Protein AF-A0A1Q8VYN1-F1 (afdb_monomer_lite)

pLDDT: mean 73.22, std 11.45, range [37.59, 85.5]

Radius of gyration: 12.26 Å; chains: 1; bounding box: 32×26×27 Å

Sequence (87 aa):
MLTSHKIENDVIAEINEMIGDDIDDISLTKETSLVSVGLNSLMLARLIVNLSEKFDYDPFNEGDYAIVDVHTVGNLVSAYSQNRQEV

InterPro domains:
  IPR006162 Phosphopantetheine attachment site [PS00012] (36-51)
  IPR009081 Phosphopantetheine binding ACP domain [PF00550] (12-57)
  IPR036736 ACP-like superfamily [G3DSA:1.10.1200.10] (6-86)
  IPR036736 ACP-like superfamily [SSF47336] (7-79)

Foldseek 3Di:
DVVLVVLLVVLVVLLCVLVDCPPVDDPQDQPAFCVVVVCDPVNLVVSQVVSCVVLVHRLCVVPPDPSVPRGGSNSVSCSVPVVVPPD

Organism: NCBI:txid544580

Structure (mmCIF, N/CA/C/O backbone):
data_AF-A0A1Q8VYN1-F1
#
_entry.id   AF-A0A1Q8VYN1-F1
#
loop_
_atom_site.group_PDB
_atom_site.id
_atom_site.type_symbol
_atom_site.label_atom_id
_atom_site.label_alt_id
_atom_site.label_comp_id
_atom_site.label_asym_id
_atom_site.label_entity_id
_atom_site.label_seq_id
_atom_site.pdbx_PDB_ins_code
_atom_site.Cartn_x
_atom_site.Cartn_y
_atom_site.Cartn_z
_atom_site.occupancy
_atom_site.B_iso_or_equiv
_atom_site.auth_seq_id
_atom_site.auth_comp_id
_atom_site.auth_asym_id
_atom_site.auth_atom_id
_atom_site.pdbx_PDB_model_num
ATOM 1 N N . MET A 1 1 ? -14.682 14.782 1.393 1.00 40.19 1 MET A N 1
ATOM 2 C CA . MET A 1 1 ? -13.889 14.026 0.398 1.00 40.19 1 MET A CA 1
ATOM 3 C C . MET A 1 1 ? -12.479 14.611 0.252 1.00 40.19 1 MET A C 1
ATOM 5 O O . MET A 1 1 ? -12.111 15.065 -0.819 1.00 40.19 1 MET A O 1
ATOM 9 N N . LEU A 1 2 ? -11.691 14.618 1.336 1.00 47.38 2 LEU A N 1
ATOM 10 C CA . LEU A 1 2 ? -10.253 14.956 1.311 1.00 47.38 2 LEU A CA 1
ATOM 11 C C . LEU A 1 2 ? -9.370 13.768 1.741 1.00 47.38 2 LEU A C 1
ATOM 13 O O . LEU A 1 2 ? -8.164 13.783 1.522 1.00 47.38 2 LEU A O 1
ATOM 17 N N . THR A 1 3 ? -9.963 12.732 2.339 1.00 60.66 3 THR A N 1
ATOM 18 C CA . THR A 1 3 ? -9.240 11.615 2.955 1.00 60.66 3 THR A CA 1
ATOM 19 C C . THR A 1 3 ? -8.679 10.638 1.922 1.00 60.66 3 THR A C 1
ATOM 21 O O . THR A 1 3 ? -7.521 10.258 2.039 1.00 60.66 3 THR A O 1
ATOM 24 N N . SER A 1 4 ? -9.438 10.296 0.874 1.00 63.53 4 SER A N 1
ATOM 25 C CA . SER A 1 4 ? -8.997 9.326 -0.145 1.00 63.53 4 SER A CA 1
ATOM 26 C C . SER A 1 4 ? -7.827 9.834 -0.988 1.00 63.53 4 SER A C 1
ATOM 28 O O . SER A 1 4 ? -6.879 9.092 -1.198 1.00 63.53 4 SER A O 1
ATOM 30 N N . HIS A 1 5 ? -7.831 11.112 -1.390 1.00 67.75 5 HIS A N 1
ATOM 31 C CA . HIS A 1 5 ? -6.692 11.707 -2.104 1.00 67.75 5 HIS A CA 1
ATOM 32 C C . HIS A 1 5 ? -5.433 11.801 -1.238 1.00 67.75 5 HIS A C 1
ATOM 34 O O . HIS A 1 5 ? -4.328 11.723 -1.760 1.00 67.75 5 HIS A O 1
ATOM 40 N N . LYS A 1 6 ? -5.583 11.964 0.083 1.00 75.69 6 LYS A N 1
ATOM 41 C CA . LYS A 1 6 ? -4.438 11.988 0.994 1.00 75.69 6 LYS A CA 1
ATOM 42 C C . LYS A 1 6 ? -3.836 10.593 1.169 1.00 75.69 6 LYS A C 1
ATOM 44 O O . LYS A 1 6 ? -2.628 10.463 1.072 1.00 75.69 6 LYS A O 1
ATOM 49 N N . ILE A 1 7 ? -4.675 9.567 1.352 1.00 77.75 7 ILE A N 1
ATOM 50 C CA . ILE A 1 7 ? -4.234 8.162 1.403 1.00 77.75 7 ILE A CA 1
ATOM 51 C C . ILE A 1 7 ? -3.558 7.775 0.086 1.00 77.75 7 ILE A C 1
ATOM 53 O O . ILE A 1 7 ? -2.488 7.190 0.109 1.00 77.75 7 ILE A O 1
ATOM 57 N N . GLU A 1 8 ? -4.142 8.150 -1.052 1.00 79.31 8 GLU A N 1
ATOM 58 C CA . GLU A 1 8 ? -3.552 7.922 -2.373 1.00 79.31 8 GLU A CA 1
ATOM 59 C C . GLU A 1 8 ? -2.151 8.532 -2.487 1.00 79.31 8 GLU A C 1
ATOM 61 O O . GLU A 1 8 ? -1.211 7.837 -2.862 1.00 79.31 8 GLU A O 1
ATOM 66 N N . ASN A 1 9 ? -1.998 9.804 -2.113 1.00 80.25 9 ASN A N 1
ATOM 67 C CA . ASN A 1 9 ? -0.714 10.496 -2.191 1.00 80.25 9 ASN A CA 1
ATOM 68 C C . ASN A 1 9 ? 0.328 9.876 -1.243 1.00 80.25 9 ASN A C 1
ATOM 70 O O . ASN A 1 9 ? 1.457 9.644 -1.657 1.00 80.25 9 ASN A O 1
ATOM 74 N N . ASP A 1 10 ? -0.063 9.533 -0.011 1.00 82.25 10 ASP A N 1
ATOM 75 C CA . ASP A 1 10 ? 0.807 8.857 0.961 1.00 82.25 10 ASP A CA 1
ATOM 76 C C . ASP A 1 10 ? 1.239 7.457 0.493 1.00 82.25 10 ASP A C 1
ATOM 78 O O . ASP A 1 10 ? 2.405 7.099 0.628 1.00 82.25 10 ASP A O 1
ATOM 82 N N . VAL A 1 11 ? 0.324 6.675 -0.090 1.00 81.75 11 VAL A N 1
ATOM 83 C CA . VAL A 1 11 ? 0.624 5.345 -0.643 1.00 81.75 11 VAL A CA 1
ATOM 84 C C . VAL A 1 11 ? 1.594 5.456 -1.819 1.00 81.75 11 VAL A C 1
ATOM 86 O O . VAL A 1 11 ? 2.561 4.703 -1.887 1.00 81.75 11 VAL A O 1
ATOM 89 N N . ILE A 1 12 ? 1.356 6.395 -2.739 1.00 80.38 12 ILE A N 1
ATOM 90 C CA . ILE A 1 12 ? 2.239 6.627 -3.890 1.00 80.38 12 ILE A CA 1
ATOM 91 C C . ILE A 1 12 ? 3.618 7.105 -3.424 1.00 80.38 12 ILE A C 1
ATOM 93 O O . ILE A 1 12 ? 4.626 6.629 -3.942 1.00 80.38 12 ILE A O 1
ATOM 97 N N . ALA A 1 13 ? 3.671 8.003 -2.437 1.00 81.56 13 ALA A N 1
ATOM 98 C CA . ALA A 1 13 ? 4.920 8.480 -1.859 1.00 81.56 13 ALA A CA 1
ATOM 99 C C . ALA A 1 13 ? 5.730 7.335 -1.232 1.00 81.56 13 ALA A C 1
ATOM 101 O O . ALA A 1 13 ? 6.903 7.201 -1.561 1.00 81.56 13 ALA A O 1
ATOM 102 N N . GLU A 1 14 ? 5.109 6.457 -0.431 1.00 81.94 14 GLU A N 1
ATOM 103 C CA . GLU A 1 14 ? 5.807 5.284 0.122 1.00 81.94 14 GLU A CA 1
ATOM 104 C C . GLU A 1 14 ? 6.300 4.334 -0.968 1.00 81.94 14 GLU A C 1
ATOM 106 O O . GLU A 1 14 ?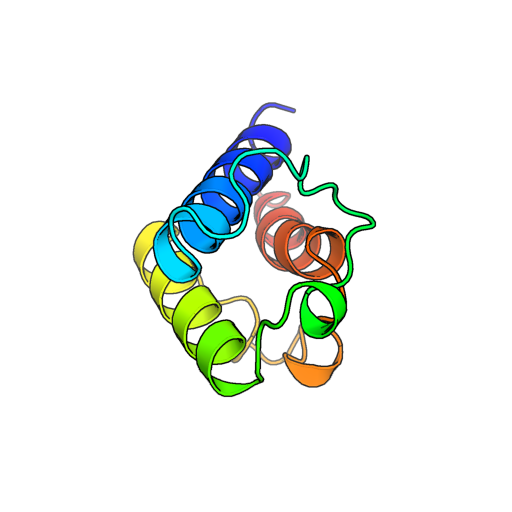 7.418 3.833 -0.890 1.00 81.94 14 GLU A O 1
ATOM 111 N N . ILE A 1 15 ? 5.492 4.080 -2.003 1.00 79.00 15 ILE A N 1
ATOM 112 C CA . ILE A 1 15 ? 5.918 3.229 -3.120 1.00 79.00 15 ILE A CA 1
ATOM 113 C C . ILE A 1 15 ? 7.150 3.830 -3.806 1.00 79.00 15 ILE A C 1
ATOM 115 O O . ILE A 1 15 ? 8.109 3.105 -4.072 1.00 79.00 15 ILE A O 1
ATOM 119 N N . ASN A 1 16 ? 7.145 5.141 -4.053 1.00 79.12 16 ASN A N 1
ATOM 120 C CA . ASN A 1 16 ? 8.285 5.846 -4.632 1.00 79.12 16 ASN A CA 1
ATOM 121 C C . ASN A 1 16 ? 9.514 5.800 -3.715 1.00 79.12 16 ASN A C 1
ATOM 123 O O . ASN A 1 16 ? 10.611 5.542 -4.198 1.00 79.12 16 ASN A O 1
ATOM 127 N N . GLU A 1 17 ? 9.358 5.971 -2.400 1.00 80.19 17 GLU A N 1
ATOM 128 C CA . GLU A 1 17 ? 10.477 5.838 -1.455 1.00 80.19 17 GLU A CA 1
ATOM 129 C C . GLU A 1 17 ? 11.036 4.407 -1.405 1.00 80.19 17 GLU A C 1
ATOM 131 O O . GLU A 1 17 ? 12.247 4.215 -1.288 1.00 80.19 17 GLU A O 1
ATOM 136 N N . MET A 1 18 ? 10.179 3.388 -1.527 1.00 77.38 18 MET A N 1
ATOM 137 C CA . MET A 1 18 ? 10.595 1.984 -1.500 1.00 77.38 18 MET A CA 1
ATOM 138 C C . MET A 1 18 ? 11.301 1.525 -2.777 1.00 77.38 18 MET A C 1
ATOM 140 O O . MET A 1 18 ? 12.174 0.656 -2.694 1.00 77.38 18 MET A O 1
ATOM 144 N N . ILE A 1 19 ? 10.907 2.050 -3.941 1.00 72.94 19 ILE A N 1
ATOM 145 C CA . ILE A 1 19 ? 11.526 1.692 -5.226 1.00 72.94 19 ILE A CA 1
ATOM 146 C C . ILE A 1 19 ? 12.718 2.611 -5.548 1.00 72.94 19 ILE A C 1
ATOM 148 O O . ILE A 1 19 ? 13.680 2.164 -6.170 1.00 72.94 19 ILE A O 1
ATOM 152 N N . GLY A 1 20 ? 12.719 3.846 -5.044 1.00 68.19 20 GLY A N 1
ATOM 153 C CA . GLY A 1 20 ? 13.771 4.837 -5.265 1.00 68.19 20 GLY A CA 1
ATOM 154 C C . GLY A 1 20 ? 13.657 5.561 -6.613 1.00 68.19 20 GLY A C 1
ATOM 155 O O . GLY A 1 20 ? 12.613 5.543 -7.259 1.00 68.19 20 GLY A O 1
ATOM 156 N N . ASP A 1 21 ? 14.765 6.175 -7.043 1.00 58.69 21 ASP A N 1
ATOM 157 C CA . ASP A 1 21 ? 14.932 6.982 -8.278 1.00 58.69 21 ASP A CA 1
ATOM 158 C C . ASP A 1 21 ? 14.677 6.192 -9.589 1.00 58.69 21 ASP A C 1
ATOM 160 O O . ASP A 1 21 ? 14.664 6.744 -10.683 1.00 58.69 21 ASP A O 1
ATOM 164 N N . ASP A 1 22 ? 14.437 4.876 -9.506 1.00 57.06 22 ASP A N 1
ATOM 165 C CA . ASP A 1 22 ? 14.174 4.002 -10.663 1.00 57.06 22 ASP A CA 1
ATOM 166 C C . ASP A 1 22 ? 12.840 4.334 -11.378 1.00 57.06 22 ASP A C 1
ATOM 168 O O . ASP A 1 22 ? 12.593 3.878 -12.496 1.00 57.06 22 ASP A O 1
ATOM 172 N N . ILE A 1 23 ? 11.976 5.147 -10.754 1.00 58.03 23 ILE A N 1
ATOM 173 C CA . ILE A 1 23 ? 10.637 5.522 -11.246 1.00 58.03 23 ILE A CA 1
ATOM 174 C C . ILE A 1 23 ? 10.485 7.048 -11.393 1.00 58.03 23 ILE A C 1
ATOM 176 O O . ILE A 1 23 ? 9.388 7.581 -11.245 1.00 58.03 23 ILE A O 1
ATOM 180 N N . ASP A 1 24 ? 11.558 7.775 -11.703 1.00 52.59 24 ASP A N 1
ATOM 181 C CA . ASP A 1 24 ? 11.571 9.251 -11.658 1.00 52.59 24 ASP A CA 1
ATOM 182 C C . ASP A 1 24 ? 10.539 9.966 -12.572 1.00 52.59 24 ASP A C 1
ATOM 184 O O . ASP A 1 24 ? 10.341 11.171 -12.461 1.00 52.59 24 ASP A O 1
ATOM 188 N N . ASP A 1 25 ? 9.811 9.245 -13.439 1.00 51.88 25 ASP A N 1
ATOM 189 C CA . ASP A 1 25 ? 8.796 9.830 -14.334 1.00 51.88 25 ASP A CA 1
ATOM 190 C C . ASP A 1 25 ? 7.487 9.020 -14.464 1.00 51.88 25 ASP A C 1
ATOM 192 O O . ASP A 1 25 ? 6.570 9.415 -15.189 1.00 51.88 25 ASP A O 1
ATOM 196 N N . ILE A 1 26 ? 7.334 7.880 -13.773 1.00 56.47 26 ILE A N 1
ATOM 197 C CA . ILE A 1 26 ? 6.090 7.107 -13.908 1.00 56.47 26 ILE A CA 1
ATOM 198 C C . ILE A 1 26 ? 5.058 7.683 -12.944 1.00 56.47 26 ILE A C 1
ATOM 200 O O . ILE A 1 26 ? 5.107 7.454 -11.738 1.00 56.47 26 ILE A O 1
ATOM 204 N N . SER A 1 27 ? 4.078 8.408 -13.485 1.00 62.44 27 SER A N 1
ATOM 205 C CA . SER A 1 27 ? 2.860 8.748 -12.746 1.00 62.44 27 SER A CA 1
ATOM 206 C C . SER 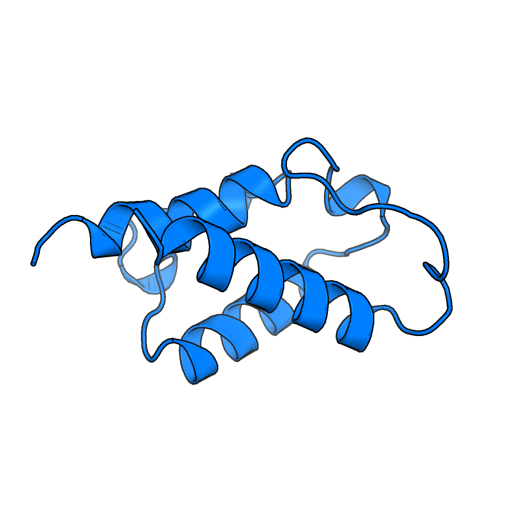A 1 27 ? 2.164 7.452 -12.320 1.00 62.44 27 SER A C 1
ATOM 208 O O . SER A 1 27 ? 1.411 6.853 -13.090 1.00 62.44 27 SER A O 1
ATOM 210 N N . LEU A 1 28 ? 2.448 6.988 -11.100 1.00 69.44 28 LEU A N 1
ATOM 211 C CA . LEU A 1 28 ? 1.738 5.888 -10.462 1.00 69.44 28 LEU A CA 1
ATOM 212 C C . LEU A 1 28 ? 0.275 6.306 -10.332 1.00 69.44 28 LEU A C 1
ATOM 214 O O . LEU A 1 28 ? -0.076 7.203 -9.570 1.00 69.44 28 LEU A O 1
ATOM 218 N N . THR A 1 29 ? -0.581 5.671 -11.121 1.00 74.38 29 THR A N 1
ATOM 219 C CA . THR A 1 29 ? -2.026 5.870 -11.056 1.00 74.38 29 THR A CA 1
ATOM 220 C C . THR A 1 29 ? -2.664 4.685 -10.348 1.00 74.38 29 THR A C 1
ATOM 222 O O . THR A 1 29 ? -2.071 3.614 -10.227 1.00 74.38 29 THR A O 1
ATOM 225 N N . LYS A 1 30 ? -3.919 4.838 -9.927 1.00 76.88 30 LYS A N 1
ATOM 226 C CA . LYS A 1 30 ? -4.724 3.739 -9.371 1.00 76.88 30 LYS A CA 1
ATOM 227 C C . LYS A 1 30 ? -4.799 2.502 -10.279 1.00 76.88 30 LYS A C 1
ATOM 229 O O . LYS A 1 30 ? -4.984 1.400 -9.780 1.00 76.88 30 LYS A O 1
ATOM 234 N N . GLU A 1 31 ? -4.653 2.679 -11.590 1.00 78.00 31 GLU A N 1
ATOM 235 C CA . GLU A 1 31 ? -4.684 1.598 -12.583 1.00 78.00 31 GLU A CA 1
ATOM 236 C C . GLU A 1 31 ? -3.312 0.936 -12.759 1.00 78.00 31 GLU A C 1
ATOM 238 O O . GLU A 1 31 ? -3.208 -0.140 -13.349 1.00 78.00 31 GLU A O 1
ATOM 243 N N . THR A 1 32 ? -2.252 1.548 -12.222 1.00 81.44 32 THR A N 1
ATOM 244 C CA . THR A 1 32 ? -0.906 1.000 -12.305 1.00 81.44 32 THR A CA 1
ATOM 245 C C . THR A 1 32 ? -0.818 -0.280 -11.483 1.00 81.44 32 THR A C 1
ATOM 247 O O . THR A 1 32 ? -1.087 -0.312 -10.277 1.00 81.44 32 THR A O 1
ATOM 250 N N . SER A 1 33 ? -0.437 -1.362 -12.160 1.00 81.00 33 SER A N 1
ATOM 251 C CA . SER A 1 33 ? -0.265 -2.661 -11.525 1.00 81.00 33 SER A CA 1
ATOM 252 C C . SER A 1 33 ? 1.043 -2.703 -10.748 1.00 81.00 33 SER A C 1
ATOM 254 O O . SER A 1 33 ? 2.106 -2.517 -11.333 1.00 81.00 33 SER A O 1
ATOM 256 N N . LEU A 1 34 ? 0.963 -3.009 -9.451 1.00 77.56 34 LEU A N 1
ATOM 257 C CA . LEU A 1 34 ? 2.108 -3.073 -8.534 1.00 77.56 34 LEU A CA 1
ATOM 258 C C . LEU A 1 34 ? 3.139 -4.104 -9.019 1.00 77.56 34 LEU A C 1
ATOM 260 O O . LEU A 1 34 ? 4.338 -3.841 -9.051 1.00 77.56 34 LEU A O 1
ATOM 264 N N . VAL A 1 35 ? 2.650 -5.244 -9.511 1.00 74.94 35 VAL A N 1
ATOM 265 C CA . VAL A 1 35 ? 3.479 -6.308 -10.093 1.00 74.94 35 VAL A CA 1
ATOM 266 C C . VAL A 1 35 ? 4.220 -5.818 -11.342 1.00 74.94 35 VAL A C 1
ATOM 268 O O . VAL A 1 35 ? 5.378 -6.169 -11.549 1.00 74.94 35 VAL A O 1
ATOM 271 N N . SER A 1 36 ? 3.579 -4.975 -12.159 1.00 71.31 36 SER A N 1
ATOM 272 C CA . SER A 1 36 ? 4.185 -4.428 -13.379 1.00 71.31 36 SER A CA 1
ATOM 273 C C . SER A 1 36 ? 5.276 -3.395 -13.099 1.00 71.31 36 SER A C 1
ATOM 275 O O . SER A 1 36 ? 6.140 -3.209 -13.951 1.00 71.31 36 SER A O 1
ATOM 277 N N . VAL A 1 37 ? 5.249 -2.740 -11.934 1.00 70.69 37 VAL A N 1
ATOM 278 C CA . VAL A 1 37 ? 6.296 -1.801 -11.489 1.00 70.69 37 VAL A CA 1
ATOM 279 C C . VAL A 1 37 ? 7.453 -2.510 -10.777 1.00 70.69 37 VAL A C 1
ATOM 281 O O . VAL A 1 37 ? 8.365 -1.862 -10.282 1.00 70.69 37 VAL A O 1
ATOM 284 N N . GLY A 1 38 ? 7.431 -3.845 -10.712 1.00 68.75 38 GLY A N 1
ATOM 285 C CA . GLY A 1 38 ? 8.479 -4.631 -10.061 1.00 68.75 38 GLY A CA 1
ATOM 286 C C . GLY A 1 38 ? 8.311 -4.776 -8.547 1.00 68.75 38 GLY A C 1
ATOM 287 O O . GLY A 1 38 ? 9.212 -5.301 -7.886 1.00 68.75 38 GLY A O 1
ATOM 288 N N . LEU A 1 39 ? 7.162 -4.384 -7.978 1.00 74.00 39 LEU A N 1
ATOM 289 C CA . LEU A 1 39 ? 6.866 -4.664 -6.573 1.00 74.00 39 LEU A CA 1
ATOM 290 C C . LEU A 1 39 ? 6.606 -6.157 -6.397 1.00 74.00 39 LEU A C 1
ATOM 292 O O . LEU A 1 39 ? 5.525 -6.680 -6.667 1.00 74.00 39 LEU A O 1
ATOM 296 N N . ASN A 1 40 ? 7.628 -6.852 -5.912 1.00 75.62 40 ASN A N 1
ATOM 297 C CA . ASN A 1 40 ? 7.516 -8.247 -5.512 1.00 75.62 40 ASN A CA 1
ATOM 298 C C . ASN A 1 40 ? 6.658 -8.390 -4.244 1.00 75.62 40 ASN A C 1
ATOM 300 O O . ASN A 1 40 ? 6.545 -7.458 -3.447 1.00 75.62 40 ASN A O 1
ATOM 304 N N . SER A 1 41 ? 6.136 -9.597 -3.992 1.00 73.50 41 SER A N 1
ATOM 305 C CA . SER A 1 41 ? 5.292 -9.903 -2.819 1.00 73.50 41 SER A CA 1
ATOM 306 C C . SER A 1 41 ? 5.915 -9.478 -1.480 1.00 73.50 41 SER A C 1
ATOM 308 O O . SER A 1 41 ? 5.188 -9.118 -0.559 1.00 73.50 41 SER A O 1
ATOM 310 N N . LEU A 1 42 ? 7.249 -9.479 -1.371 1.00 81.69 42 LEU A N 1
ATOM 311 C CA . LEU A 1 42 ? 7.963 -9.000 -0.185 1.00 81.69 42 LEU A CA 1
ATOM 312 C C . LEU A 1 42 ? 7.922 -7.471 -0.039 1.00 81.69 42 LEU A C 1
ATOM 314 O O . LEU A 1 42 ? 7.790 -6.971 1.076 1.00 81.69 42 LEU A O 1
ATOM 318 N N . MET A 1 43 ? 8.049 -6.729 -1.143 1.00 80.00 43 MET A N 1
ATOM 319 C CA . MET A 1 43 ? 7.935 -5.269 -1.123 1.00 80.00 43 MET A CA 1
ATOM 320 C C . MET A 1 43 ? 6.501 -4.842 -0.842 1.00 80.00 43 MET A C 1
ATOM 322 O O . MET A 1 43 ? 6.298 -3.955 -0.026 1.00 80.00 43 MET A O 1
ATOM 326 N N . LEU A 1 44 ? 5.518 -5.540 -1.417 1.00 79.56 44 LEU A N 1
ATOM 327 C CA . LEU A 1 44 ? 4.108 -5.335 -1.097 1.00 79.56 44 LEU A CA 1
ATOM 328 C C . LEU A 1 44 ? 3.837 -5.541 0.401 1.00 79.56 44 LEU A C 1
ATOM 330 O O . LEU A 1 44 ? 3.246 -4.681 1.040 1.00 79.56 44 LEU A O 1
ATOM 334 N N . ALA A 1 45 ? 4.311 -6.650 0.979 1.00 83.00 45 ALA A N 1
ATOM 335 C CA . ALA A 1 45 ? 4.130 -6.919 2.404 1.00 83.00 45 ALA A CA 1
ATOM 336 C C . ALA A 1 45 ? 4.774 -5.835 3.286 1.00 83.00 45 ALA A C 1
ATOM 338 O O . ALA A 1 45 ? 4.170 -5.400 4.260 1.00 83.00 45 ALA A O 1
ATOM 339 N N . ARG A 1 46 ? 5.976 -5.360 2.934 1.00 84.50 46 ARG A N 1
ATOM 340 C CA . ARG A 1 46 ? 6.638 -4.254 3.648 1.00 84.50 46 ARG A CA 1
ATOM 341 C C . ARG A 1 46 ? 5.891 -2.930 3.510 1.00 84.50 46 ARG A C 1
ATOM 343 O O . ARG A 1 46 ? 5.764 -2.223 4.501 1.00 84.50 46 ARG A O 1
ATOM 350 N N . LEU A 1 47 ? 5.388 -2.621 2.315 1.00 83.00 47 LEU A N 1
ATOM 351 C CA . LEU A 1 47 ? 4.580 -1.432 2.062 1.00 83.00 47 LEU A CA 1
ATOM 352 C C . LEU A 1 47 ? 3.330 -1.442 2.941 1.00 83.00 47 LEU A C 1
ATOM 354 O O . LEU A 1 47 ? 3.034 -0.449 3.590 1.00 83.00 47 LEU A O 1
ATOM 358 N N . ILE A 1 48 ? 2.634 -2.578 2.999 1.00 82.25 48 ILE A N 1
ATOM 359 C CA . ILE A 1 48 ? 1.456 -2.754 3.851 1.00 82.25 48 ILE A CA 1
ATOM 360 C C . ILE A 1 48 ? 1.817 -2.500 5.312 1.00 82.25 48 ILE A C 1
ATOM 362 O O . ILE A 1 48 ? 1.170 -1.678 5.941 1.00 82.25 48 ILE A O 1
ATOM 366 N N . VAL A 1 49 ? 2.881 -3.119 5.831 1.00 84.75 49 VAL A N 1
ATOM 367 C CA . VAL A 1 49 ? 3.316 -2.897 7.221 1.00 84.75 49 VAL A CA 1
ATOM 368 C C . VAL A 1 49 ? 3.607 -1.414 7.489 1.00 84.75 49 VAL A C 1
ATOM 370 O O . VAL A 1 49 ? 3.067 -0.868 8.447 1.00 84.75 49 VAL A O 1
ATOM 373 N N . ASN A 1 50 ? 4.369 -0.739 6.618 1.00 85.38 50 ASN A N 1
ATOM 374 C CA . ASN A 1 50 ? 4.664 0.693 6.758 1.00 85.38 50 ASN A CA 1
ATOM 375 C C . ASN A 1 50 ? 3.392 1.549 6.756 1.00 85.38 50 ASN A C 1
ATOM 377 O O . ASN A 1 50 ? 3.232 2.436 7.592 1.00 85.38 50 ASN A O 1
ATOM 381 N N . LEU A 1 51 ? 2.480 1.296 5.814 1.00 82.75 51 LEU A N 1
ATOM 382 C CA . LEU A 1 51 ? 1.218 2.025 5.725 1.00 82.75 51 LEU A CA 1
ATOM 383 C C . LEU A 1 51 ? 0.348 1.755 6.949 1.00 82.75 51 LEU A C 1
ATOM 385 O O . LEU A 1 51 ? -0.261 2.683 7.470 1.00 82.75 51 LEU A O 1
ATOM 389 N N . SER A 1 52 ? 0.319 0.523 7.442 1.00 83.06 52 SER A N 1
ATOM 390 C CA . SER A 1 52 ? -0.455 0.160 8.620 1.00 83.06 52 SER A CA 1
ATOM 391 C C . SER A 1 52 ? 0.070 0.820 9.887 1.00 83.06 52 SER A C 1
ATOM 393 O O . SER A 1 52 ? -0.730 1.304 10.681 1.00 83.06 52 SER A O 1
ATOM 395 N N . GLU A 1 53 ? 1.389 0.949 10.047 1.00 84.25 53 GLU A N 1
ATOM 396 C CA . GLU A 1 53 ? 1.984 1.752 11.124 1.00 84.25 53 GLU A CA 1
ATOM 397 C C . GLU A 1 53 ? 1.697 3.254 10.946 1.00 84.25 53 GLU A C 1
ATOM 399 O O . GLU A 1 53 ? 1.412 3.957 11.915 1.00 84.25 53 GLU A O 1
ATOM 404 N N . LYS A 1 54 ? 1.718 3.762 9.707 1.00 81.88 54 LYS A N 1
ATOM 405 C CA . LYS A 1 54 ? 1.474 5.182 9.391 1.00 81.88 54 LYS A CA 1
ATOM 406 C C . LYS A 1 54 ? 0.018 5.599 9.595 1.00 81.88 54 LYS A C 1
ATOM 408 O O . LYS A 1 54 ? -0.258 6.719 10.031 1.00 81.88 54 LYS A O 1
ATOM 413 N N . PHE A 1 55 ? -0.915 4.721 9.245 1.00 79.50 55 PHE A N 1
ATOM 414 C CA . PHE A 1 55 ? -2.351 4.941 9.382 1.00 79.50 55 PHE A CA 1
ATOM 415 C C . PHE A 1 55 ? -2.924 4.394 10.691 1.00 79.50 55 PHE A C 1
ATOM 417 O O . PHE A 1 55 ? -4.102 4.640 10.947 1.00 79.50 55 PHE A O 1
ATOM 424 N N . ASP A 1 56 ? -2.106 3.713 11.502 1.00 81.25 56 ASP A N 1
ATOM 425 C CA . ASP A 1 56 ? -2.513 2.977 12.708 1.00 81.25 56 ASP A CA 1
ATO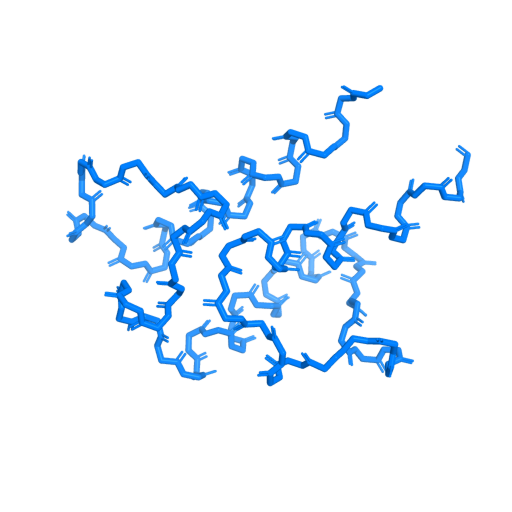M 426 C C . ASP A 1 56 ? -3.679 2.007 12.419 1.00 81.25 56 ASP A C 1
ATOM 428 O O . ASP A 1 56 ? -4.617 1.858 13.198 1.00 81.25 56 ASP A O 1
ATOM 432 N N . TYR A 1 57 ? -3.671 1.406 11.225 1.00 79.88 57 TYR A N 1
ATOM 433 C CA . TYR A 1 57 ? -4.776 0.602 10.706 1.00 79.88 57 TYR A CA 1
ATOM 434 C C . TYR A 1 57 ? -4.293 -0.408 9.668 1.00 79.88 57 TYR A C 1
ATOM 436 O O . TYR A 1 57 ? -3.680 -0.011 8.683 1.00 79.88 57 TYR A O 1
ATOM 444 N N . ASP A 1 58 ? -4.623 -1.689 9.841 1.00 78.75 58 ASP A N 1
ATOM 445 C CA . ASP A 1 58 ? -4.263 -2.747 8.894 1.00 78.75 58 ASP A CA 1
ATOM 446 C C . ASP A 1 58 ? -5.514 -3.410 8.280 1.00 78.75 58 ASP A C 1
ATOM 448 O O . ASP A 1 58 ? -6.131 -4.263 8.924 1.00 78.75 58 ASP A O 1
ATOM 452 N N . PRO A 1 59 ? -5.892 -3.064 7.032 1.00 76.25 59 PRO A N 1
ATOM 453 C CA . PRO A 1 59 ? -7.073 -3.636 6.378 1.00 76.25 59 PRO A CA 1
ATOM 454 C C . PRO A 1 59 ? -6.932 -5.128 6.041 1.00 76.25 59 PRO A C 1
ATOM 456 O O . PRO A 1 59 ? -7.918 -5.780 5.704 1.00 76.25 59 PRO A O 1
ATOM 459 N N . PHE A 1 60 ? -5.718 -5.680 6.098 1.00 79.00 60 PHE A N 1
ATOM 460 C CA . PHE A 1 60 ? -5.428 -7.049 5.678 1.00 79.00 60 PHE A CA 1
ATOM 461 C C . PHE A 1 60 ? -5.467 -8.050 6.835 1.00 79.00 60 PHE A C 1
ATOM 463 O O . PHE A 1 60 ? -5.709 -9.239 6.631 1.00 79.00 60 PHE A O 1
ATOM 470 N N . ASN A 1 61 ? -5.244 -7.575 8.056 1.00 72.69 61 ASN A N 1
ATOM 471 C CA . ASN A 1 61 ? -5.201 -8.370 9.272 1.00 72.69 61 ASN A CA 1
ATOM 472 C C . ASN A 1 61 ? -6.608 -8.643 9.826 1.00 72.69 61 ASN A C 1
ATOM 474 O O . ASN A 1 61 ? -6.818 -9.663 10.477 1.00 72.69 61 ASN A O 1
ATOM 478 N N . GLU A 1 62 ? -7.591 -7.784 9.526 1.00 68.00 62 GLU A N 1
ATOM 479 C CA . GLU A 1 62 ? -8.997 -8.001 9.909 1.00 68.00 62 GLU A CA 1
ATOM 480 C C . GLU A 1 62 ? -9.717 -9.054 9.043 1.00 68.00 62 GLU A C 1
ATOM 482 O O . GLU A 1 62 ? -10.837 -9.452 9.354 1.00 68.00 62 GLU A O 1
ATOM 487 N N . GLY A 1 63 ? -9.071 -9.564 7.986 1.00 60.78 63 GLY A N 1
ATOM 488 C CA . GLY A 1 63 ? -9.592 -10.652 7.150 1.00 60.78 63 GLY A CA 1
ATOM 489 C C . GLY A 1 63 ? -10.648 -10.238 6.119 1.00 60.78 63 GLY A C 1
ATOM 490 O O . GLY A 1 63 ? -11.072 -11.083 5.332 1.00 60.78 63 GLY A O 1
ATOM 491 N N . ASP A 1 64 ? -11.034 -8.961 6.084 1.00 65.38 64 ASP A N 1
ATOM 492 C CA . ASP A 1 64 ? -11.974 -8.406 5.098 1.00 65.38 64 ASP A CA 1
ATOM 493 C C . ASP A 1 64 ? -11.303 -8.178 3.728 1.00 65.38 64 ASP A C 1
ATOM 495 O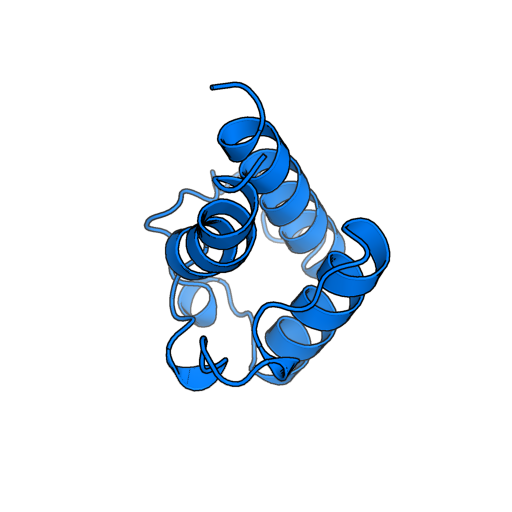 O . ASP A 1 64 ? -11.947 -8.254 2.683 1.00 65.38 64 ASP A O 1
ATOM 499 N N . TYR A 1 65 ? -9.978 -7.9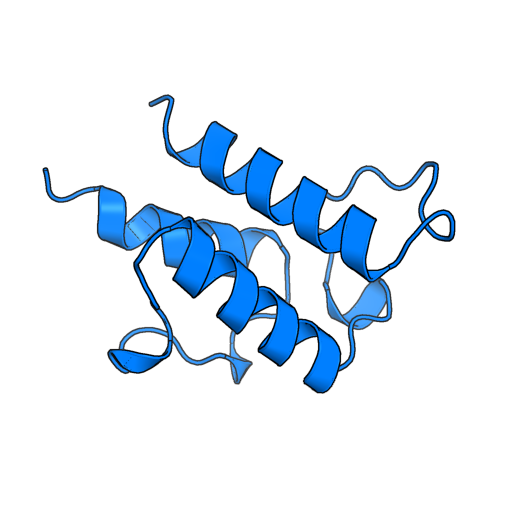72 3.721 1.00 71.94 65 TYR A N 1
ATOM 500 C CA . TYR A 1 65 ? -9.183 -7.753 2.514 1.00 71.94 65 TYR A CA 1
ATOM 501 C C . TYR A 1 65 ? -8.004 -8.724 2.426 1.00 71.94 65 TYR A C 1
ATOM 503 O O . TYR A 1 65 ? -7.153 -8.792 3.310 1.00 71.94 65 TYR A O 1
ATOM 511 N N . ALA A 1 66 ? -7.908 -9.468 1.324 1.00 76.25 66 ALA A N 1
ATOM 512 C CA . ALA A 1 66 ? -6.789 -10.370 1.098 1.00 76.25 66 ALA A CA 1
ATOM 513 C C . ALA A 1 66 ? -5.649 -9.641 0.373 1.00 76.25 66 ALA A C 1
ATOM 515 O O . ALA A 1 66 ? -5.851 -9.034 -0.676 1.00 76.25 66 ALA A O 1
ATOM 516 N N . ILE A 1 67 ? -4.419 -9.760 0.884 1.00 74.56 67 ILE A N 1
ATOM 517 C CA . ILE A 1 67 ? -3.216 -9.192 0.240 1.00 74.56 67 ILE A CA 1
ATOM 518 C C . ILE A 1 67 ? -3.061 -9.712 -1.198 1.00 74.56 67 ILE A C 1
ATOM 520 O O . ILE A 1 67 ? -2.580 -9.002 -2.077 1.00 74.56 67 ILE A O 1
ATOM 524 N N . VAL A 1 68 ? -3.507 -10.946 -1.449 1.00 75.75 68 VAL A N 1
ATOM 525 C CA . VAL A 1 68 ? -3.459 -11.579 -2.774 1.00 75.75 68 VAL A CA 1
ATOM 526 C C . VAL A 1 68 ? -4.369 -10.914 -3.810 1.00 75.75 68 VAL A C 1
ATOM 528 O O . VAL A 1 68 ? -4.088 -11.051 -4.993 1.00 75.75 68 VAL A O 1
ATOM 531 N N . ASP A 1 69 ? -5.398 -10.173 -3.385 1.00 75.69 69 ASP A N 1
ATOM 532 C CA . ASP A 1 69 ? -6.293 -9.399 -4.261 1.00 75.69 69 ASP A CA 1
ATOM 533 C C . ASP A 1 69 ? -5.719 -8.010 -4.608 1.00 75.69 69 ASP A C 1
ATOM 535 O O . ASP A 1 69 ? -6.262 -7.269 -5.436 1.00 75.69 69 ASP A O 1
ATOM 539 N N . VAL A 1 70 ? -4.592 -7.624 -3.998 1.00 81.19 70 VAL A N 1
ATOM 540 C CA . VAL A 1 70 ? -3.946 -6.331 -4.234 1.00 81.19 70 VAL A CA 1
ATOM 541 C C . VAL A 1 70 ? -3.025 -6.416 -5.448 1.00 81.19 70 VAL A C 1
ATOM 543 O O . VAL A 1 70 ? -1.827 -6.670 -5.347 1.00 81.19 70 VAL A O 1
ATOM 546 N N . HIS A 1 71 ? -3.595 -6.159 -6.623 1.00 81.88 71 HIS A N 1
ATOM 547 C CA . HIS A 1 71 ? -2.848 -6.161 -7.887 1.00 81.88 71 HIS A CA 1
ATOM 548 C C . HIS A 1 71 ? -2.443 -4.765 -8.377 1.00 81.88 71 HIS A C 1
ATOM 550 O O . HIS A 1 71 ? -1.496 -4.636 -9.161 1.00 81.88 71 HIS A O 1
ATOM 556 N N . THR A 1 72 ? -3.150 -3.722 -7.938 1.00 85.50 72 THR A N 1
ATOM 557 C CA . THR A 1 72 ? -2.953 -2.331 -8.372 1.00 85.50 72 THR A CA 1
ATOM 558 C C . THR A 1 72 ? -2.851 -1.381 -7.185 1.00 85.50 72 THR A C 1
ATOM 560 O O . THR A 1 72 ? -3.332 -1.687 -6.090 1.00 85.50 72 THR A O 1
ATOM 563 N 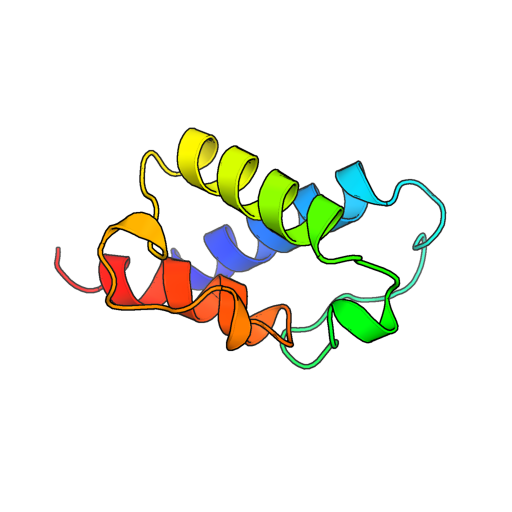N . VAL A 1 73 ? -2.269 -0.200 -7.410 1.00 83.00 73 VAL A N 1
ATOM 564 C CA . VAL A 1 73 ? -2.253 0.887 -6.413 1.00 83.00 73 VAL A CA 1
ATOM 565 C C . VAL A 1 73 ? -3.683 1.223 -5.972 1.00 83.00 73 VAL A C 1
ATOM 567 O O . VAL A 1 73 ? -3.937 1.433 -4.790 1.00 83.00 73 VAL A O 1
ATOM 570 N N . GLY A 1 74 ? -4.648 1.193 -6.896 1.00 81.94 74 GLY A N 1
ATOM 571 C CA . GLY A 1 74 ? -6.056 1.455 -6.610 1.00 81.94 74 GLY A CA 1
ATOM 572 C C . GLY A 1 74 ? -6.691 0.444 -5.658 1.00 81.94 74 GLY A C 1
ATOM 573 O O . GLY A 1 74 ? -7.486 0.846 -4.809 1.00 81.94 74 GLY A O 1
ATOM 574 N N . ASN A 1 75 ? -6.325 -0.841 -5.747 1.00 84.31 75 ASN A N 1
ATOM 575 C CA . ASN A 1 75 ? -6.781 -1.861 -4.795 1.00 84.31 75 ASN A CA 1
ATOM 576 C C . ASN A 1 75 ? -6.291 -1.547 -3.377 1.00 84.31 75 ASN A C 1
ATOM 578 O O . ASN A 1 75 ? -7.074 -1.630 -2.435 1.00 84.31 75 ASN A O 1
ATOM 582 N N . LEU A 1 76 ? -5.024 -1.148 -3.242 1.00 80.62 76 LEU A N 1
ATOM 583 C CA . LEU A 1 76 ? -4.422 -0.796 -1.958 1.00 80.62 76 LEU A CA 1
ATOM 584 C C . LEU A 1 76 ? -5.080 0.456 -1.367 1.00 80.62 76 LEU A C 1
ATOM 586 O O . LEU A 1 76 ? -5.576 0.427 -0.245 1.00 80.62 76 LEU A O 1
ATOM 590 N N . VAL A 1 77 ? -5.171 1.537 -2.147 1.00 81.50 77 VAL A N 1
ATOM 591 C CA . VAL A 1 77 ? -5.830 2.783 -1.721 1.00 81.50 77 VAL A CA 1
ATOM 592 C C . VAL A 1 77 ? -7.291 2.536 -1.349 1.00 81.50 77 VAL A C 1
ATOM 594 O O . VAL A 1 77 ? -7.771 3.093 -0.364 1.00 81.50 77 VAL A O 1
ATOM 597 N N . SER A 1 78 ? -7.998 1.681 -2.094 1.00 81.62 78 SER A N 1
ATOM 598 C CA . SER A 1 78 ? -9.385 1.325 -1.779 1.00 81.62 78 SER A CA 1
ATOM 599 C C . SER A 1 78 ? -9.492 0.574 -0.456 1.00 81.62 78 SER A C 1
ATOM 601 O O . SER A 1 78 ? -10.364 0.921 0.333 1.00 81.62 78 SER A O 1
ATOM 603 N N . ALA A 1 79 ? -8.585 -0.364 -0.166 1.00 80.62 79 ALA A N 1
ATOM 604 C CA . ALA A 1 79 ? -8.564 -1.085 1.108 1.00 80.62 79 ALA A CA 1
ATOM 605 C C . ALA A 1 79 ? -8.426 -0.125 2.306 1.00 80.62 79 ALA A C 1
ATOM 607 O O . ALA A 1 79 ? -9.212 -0.179 3.249 1.00 80.62 79 ALA A O 1
ATOM 608 N N . TYR A 1 80 ? -7.498 0.835 2.228 1.00 77.88 80 TYR A N 1
ATOM 609 C CA . TYR A 1 80 ? -7.317 1.846 3.279 1.00 77.88 80 TYR A CA 1
ATOM 610 C C . TYR A 1 80 ? -8.417 2.926 3.288 1.00 77.88 80 TYR A C 1
ATOM 612 O O . TYR A 1 80 ? -8.677 3.544 4.322 1.00 77.88 80 TYR A O 1
ATOM 620 N N . SER A 1 81 ? -9.075 3.185 2.153 1.00 76.31 81 SER A N 1
ATOM 621 C CA . SER A 1 81 ? -10.130 4.200 2.054 1.00 76.31 81 SER A CA 1
ATOM 622 C C . SER A 1 81 ? -11.522 3.682 2.422 1.00 76.31 81 SER A C 1
ATOM 624 O O . SER A 1 81 ? -12.320 4.487 2.901 1.00 76.31 81 SER A O 1
ATOM 626 N N . GLN A 1 82 ? -11.849 2.408 2.179 1.00 67.12 82 GLN A N 1
ATOM 627 C CA . GLN A 1 82 ? -13.194 1.870 2.424 1.00 67.12 82 GLN A CA 1
ATOM 628 C C . GLN A 1 82 ? -13.549 1.860 3.911 1.00 67.12 82 GLN A C 1
ATOM 630 O O . GLN A 1 82 ? -14.674 2.205 4.258 1.00 67.12 82 GLN A O 1
ATOM 635 N N . ASN A 1 83 ? -12.594 1.556 4.790 1.00 58.22 83 ASN A N 1
ATOM 636 C CA . ASN A 1 83 ? -12.868 1.473 6.225 1.00 58.22 83 ASN A CA 1
ATOM 637 C C . ASN A 1 83 ? -12.934 2.857 6.911 1.00 58.22 83 ASN A C 1
ATOM 639 O O . ASN A 1 83 ? -13.557 3.035 7.950 1.00 58.22 83 ASN A O 1
ATOM 643 N N . ARG A 1 84 ? -12.385 3.906 6.279 1.00 55.28 84 ARG A N 1
ATOM 644 C CA . ARG A 1 84 ? -12.468 5.292 6.783 1.00 55.28 84 ARG A CA 1
ATOM 645 C C . ARG A 1 84 ? -13.793 6.009 6.500 1.00 55.28 84 ARG A C 1
ATOM 647 O O . ARG A 1 84 ? -13.913 7.186 6.836 1.00 55.28 84 ARG A O 1
ATOM 654 N N . GLN A 1 85 ? -14.765 5.347 5.870 1.00 44.38 85 GLN A N 1
ATOM 655 C CA . GLN A 1 85 ? -16.089 5.924 5.606 1.00 44.38 85 GLN A CA 1
ATOM 656 C C . GLN A 1 85 ? -17.090 5.778 6.764 1.00 44.38 85 GLN A C 1
ATOM 658 O O . GLN A 1 85 ? -18.200 6.294 6.642 1.00 44.38 85 GLN A O 1
ATOM 663 N N . GLU A 1 86 ? -16.705 5.159 7.882 1.00 37.59 86 GLU A N 1
ATOM 664 C CA . GLU A 1 86 ? -17.528 5.073 9.095 1.00 37.59 86 GLU A CA 1
ATOM 665 C C . GLU A 1 86 ? -17.014 5.989 10.219 1.00 37.59 86 GLU A C 1
ATOM 667 O O . GLU A 1 86 ? -16.619 5.509 11.275 1.00 37.59 86 GLU A O 1
ATOM 672 N N . VAL A 1 87 ? -17.021 7.315 10.009 1.00 37.78 87 VAL A N 1
ATOM 673 C CA . VAL A 1 87 ? -17.100 8.321 11.098 1.00 37.78 87 VAL A CA 1
ATOM 674 C C . VAL A 1 87 ? -17.856 9.574 10.663 1.00 37.78 87 VAL A C 1
ATOM 676 O O . VAL A 1 87 ? -17.515 10.149 9.603 1.00 37.78 87 VAL A O 1
#

Secondary structure (DSSP, 8-state):
--HHHHHHHHHHHHHHHHH-GGGTT----TTSBTGGGT--HHHHHHHHHHHHHHHT--TTTSSSS-GGG--BHHHHHHHHHHGGG--